Protein AF-A0A497EE78-F1 (afdb_monomer_lite)

pLDDT: mean 72.95, std 10.75, range [35.66, 89.88]

Structure (mmCIF, N/CA/C/O backbone):
data_AF-A0A497EE78-F1
#
_entry.id   AF-A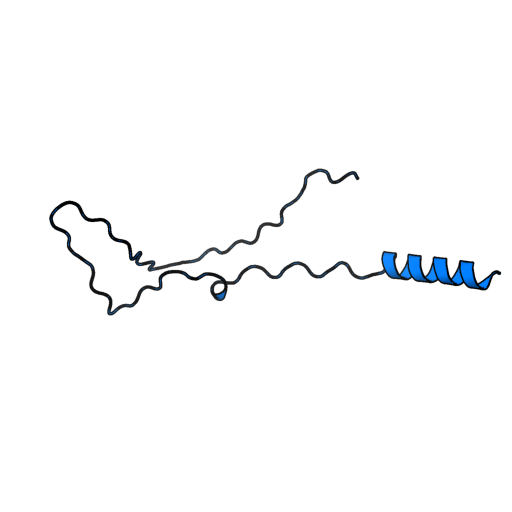0A497EE78-F1
#
loop_
_atom_site.group_PDB
_atom_site.id
_atom_site.type_symbol
_atom_site.label_atom_id
_atom_site.label_alt_id
_atom_site.label_comp_id
_atom_site.label_asym_id
_atom_site.label_entity_id
_atom_site.label_seq_id
_atom_site.pdbx_PDB_ins_code
_atom_site.Cartn_x
_atom_site.Cartn_y
_atom_site.Cartn_z
_atom_site.occupancy
_atom_site.B_iso_or_equiv
_atom_site.auth_seq_id
_atom_site.auth_comp_id
_atom_site.auth_asym_id
_atom_site.auth_atom_id
_atom_site.pdbx_PDB_model_num
ATOM 1 N N . MET A 1 1 ? 37.388 -0.440 -42.053 1.00 60.69 1 MET A N 1
ATOM 2 C CA . MET A 1 1 ? 36.427 0.591 -41.595 1.00 60.69 1 MET A CA 1
ATOM 3 C C . MET A 1 1 ? 34.940 0.364 -41.951 1.00 60.69 1 MET A C 1
ATOM 5 O O . MET A 1 1 ? 34.146 1.116 -41.413 1.00 60.69 1 MET A O 1
ATOM 9 N N . PRO A 1 2 ? 34.485 -0.613 -42.773 1.00 73.12 2 PRO A N 1
ATOM 10 C CA . PRO A 1 2 ? 33.037 -0.783 -43.016 1.00 73.12 2 PRO A CA 1
ATOM 11 C C . PRO A 1 2 ? 32.306 -1.582 -41.919 1.00 73.12 2 PRO A C 1
ATOM 13 O O . PRO A 1 2 ? 31.135 -1.334 -41.655 1.00 73.12 2 PRO A O 1
ATOM 16 N N . GLN A 1 3 ? 32.996 -2.488 -41.215 1.00 74.88 3 GLN A N 1
ATOM 17 C CA . GLN A 1 3 ? 32.407 -3.307 -40.138 1.00 74.88 3 GLN A CA 1
ATOM 18 C C . GLN A 1 3 ? 31.800 -2.504 -38.974 1.00 74.88 3 GLN A C 1
ATOM 20 O O . GLN A 1 3 ? 30.801 -2.919 -38.395 1.00 74.88 3 GLN A O 1
ATOM 25 N N . LEU A 1 4 ? 32.344 -1.322 -38.677 1.00 84.12 4 LEU A N 1
ATOM 26 C CA . LEU A 1 4 ? 31.831 -0.437 -37.626 1.00 84.12 4 LEU A CA 1
ATOM 27 C C . LEU A 1 4 ? 30.452 0.147 -37.980 1.00 84.12 4 LEU A C 1
ATOM 29 O O . LEU A 1 4 ? 29.606 0.307 -37.108 1.00 84.12 4 LEU A O 1
ATOM 33 N N . ILE A 1 5 ? 30.201 0.401 -39.267 1.00 85.56 5 ILE A N 1
ATOM 34 C CA . ILE A 1 5 ? 28.928 0.947 -39.758 1.00 85.56 5 ILE A CA 1
ATOM 35 C C . ILE A 1 5 ? 27.831 -0.115 -39.658 1.00 85.56 5 ILE A C 1
ATOM 37 O O . ILE A 1 5 ? 26.754 0.157 -39.133 1.00 85.56 5 ILE A O 1
ATOM 41 N N . PHE A 1 6 ? 28.124 -1.345 -40.089 1.00 87.81 6 PHE A N 1
ATOM 42 C CA . PHE A 1 6 ? 27.189 -2.463 -39.949 1.00 87.81 6 PHE A CA 1
ATOM 43 C C . PHE A 1 6 ? 26.862 -2.761 -38.484 1.00 87.81 6 PHE A C 1
ATOM 45 O O . PHE A 1 6 ? 25.705 -3.023 -38.158 1.00 87.81 6 PHE A O 1
ATOM 52 N N . PHE A 1 7 ? 27.848 -2.647 -37.591 1.00 87.75 7 PHE A N 1
ATOM 53 C CA . PHE A 1 7 ? 27.630 -2.814 -36.159 1.00 87.75 7 PHE A CA 1
ATOM 54 C C . PHE A 1 7 ? 26.657 -1.763 -35.604 1.00 87.75 7 PHE A C 1
ATOM 56 O O . PHE A 1 7 ? 25.662 -2.123 -34.976 1.00 87.75 7 PHE A O 1
ATOM 63 N N . ILE A 1 8 ? 26.872 -0.481 -35.915 1.00 87.94 8 ILE A N 1
ATOM 64 C CA . ILE A 1 8 ? 25.996 0.615 -35.468 1.00 87.94 8 ILE A CA 1
ATOM 65 C C . ILE A 1 8 ? 24.561 0.429 -35.983 1.00 87.94 8 ILE A C 1
ATOM 67 O O . ILE A 1 8 ? 23.607 0.588 -35.222 1.00 87.94 8 ILE A O 1
ATOM 71 N N . ILE A 1 9 ? 24.397 0.036 -37.249 1.00 88.56 9 ILE A N 1
ATOM 72 C CA . ILE A 1 9 ? 23.076 -0.220 -37.843 1.00 88.56 9 ILE A CA 1
ATOM 73 C C . ILE A 1 9 ? 22.379 -1.397 -37.148 1.00 88.56 9 ILE A C 1
ATOM 75 O O . ILE A 1 9 ? 21.188 -1.322 -36.849 1.00 88.56 9 ILE A O 1
ATOM 79 N N . SER A 1 10 ? 23.116 -2.468 -36.849 1.00 85.31 10 SER A N 1
ATOM 80 C CA . SER A 1 10 ? 22.559 -3.649 -36.186 1.00 85.31 10 SER A 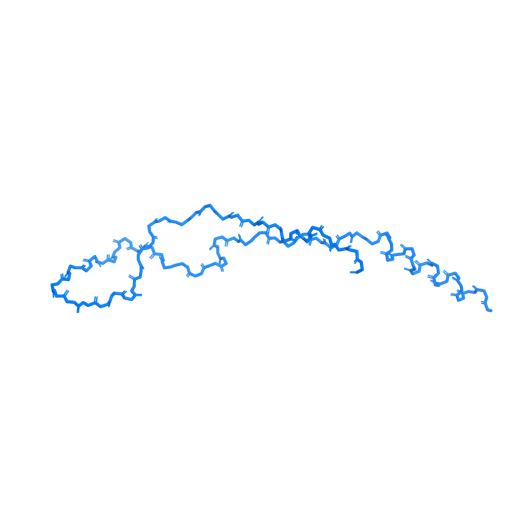CA 1
ATOM 81 C C . SER A 1 10 ? 22.072 -3.348 -34.763 1.00 85.31 10 SER A C 1
ATOM 83 O O . SER A 1 10 ? 20.988 -3.786 -34.379 1.00 85.31 10 SER A O 1
ATOM 85 N N . VAL A 1 11 ? 22.813 -2.527 -34.011 1.00 86.75 11 VAL A N 1
ATOM 86 C CA . VAL A 1 11 ? 22.436 -2.089 -32.659 1.00 86.75 11 VAL A CA 1
ATOM 87 C C . VAL A 1 11 ? 21.220 -1.163 -32.710 1.00 86.75 11 VAL A C 1
ATOM 89 O O . VAL A 1 11 ? 20.291 -1.317 -31.919 1.00 86.75 11 VAL A O 1
ATOM 92 N N . ALA A 1 12 ? 21.177 -0.237 -33.673 1.00 85.38 12 ALA A N 1
ATOM 93 C CA . ALA A 1 12 ? 20.032 0.653 -33.853 1.00 85.38 12 ALA A CA 1
ATOM 94 C C . ALA A 1 12 ? 18.743 -0.128 -34.166 1.00 85.38 12 ALA A C 1
ATOM 96 O O . ALA A 1 12 ? 17.690 0.154 -33.592 1.00 85.38 12 ALA A O 1
ATOM 97 N N . LEU A 1 13 ? 18.834 -1.153 -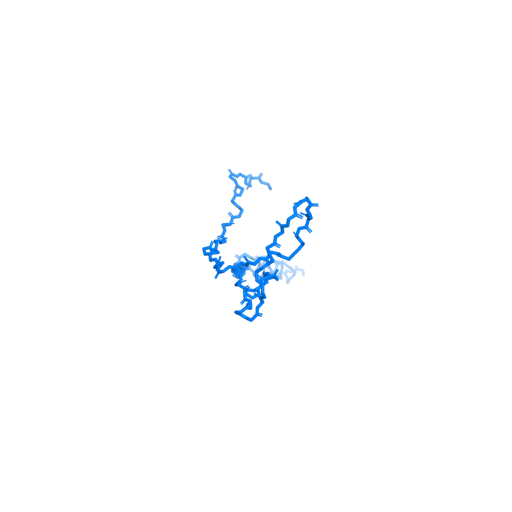35.019 1.00 84.50 13 LEU A N 1
ATOM 98 C CA . LEU A 1 13 ? 17.720 -2.056 -35.312 1.00 84.50 13 LEU A CA 1
ATOM 99 C C . LEU A 1 13 ? 17.278 -2.837 -34.071 1.00 84.50 13 LEU A C 1
ATOM 101 O O . LEU A 1 13 ? 16.084 -2.919 -33.808 1.00 84.50 13 LEU A O 1
ATOM 105 N N . GLN A 1 14 ? 18.205 -3.359 -33.268 1.00 81.00 14 GLN A N 1
ATOM 106 C CA . GLN A 1 14 ? 17.855 -4.079 -32.038 1.00 81.00 14 GLN A CA 1
ATOM 107 C C . GLN A 1 14 ? 17.100 -3.203 -31.036 1.00 81.00 14 GLN A C 1
ATOM 109 O O . GLN A 1 14 ? 16.140 -3.671 -30.437 1.00 81.00 14 GLN A O 1
ATOM 114 N N . ILE A 1 15 ? 17.481 -1.932 -30.887 1.00 81.75 15 ILE A N 1
ATOM 115 C CA . ILE A 1 15 ? 16.786 -0.988 -29.998 1.00 81.75 15 ILE A CA 1
ATOM 116 C C . ILE A 1 15 ? 15.390 -0.655 -30.539 1.00 81.75 15 ILE A C 1
ATOM 118 O O . ILE A 1 15 ? 14.440 -0.529 -29.770 1.00 81.75 15 ILE A O 1
ATOM 122 N N . MET A 1 16 ? 15.246 -0.531 -31.859 1.00 76.44 16 MET A N 1
ATOM 123 C CA . MET A 1 16 ? 13.975 -0.167 -32.486 1.00 76.44 16 MET A CA 1
ATOM 124 C C . MET A 1 16 ? 12.977 -1.332 -32.541 1.00 76.44 16 MET A C 1
ATOM 126 O O . MET A 1 16 ? 11.774 -1.113 -32.406 1.00 76.44 16 MET A O 1
ATOM 130 N N . LEU A 1 17 ? 13.467 -2.563 -32.715 1.00 79.62 17 LEU A N 1
ATOM 131 C CA . LEU A 1 17 ? 12.666 -3.788 -32.653 1.00 79.62 17 LEU A CA 1
ATOM 132 C C . LEU A 1 17 ? 12.549 -4.356 -31.232 1.00 79.62 17 LEU A C 1
ATOM 134 O O . LEU A 1 17 ? 11.847 -5.351 -31.040 1.00 79.62 17 LEU A O 1
ATOM 138 N N . ALA A 1 18 ? 13.209 -3.747 -30.240 1.00 79.12 18 ALA A N 1
ATOM 139 C CA . ALA A 1 18 ? 13.119 -4.198 -28.862 1.00 79.12 18 ALA A CA 1
ATOM 140 C C . ALA A 1 18 ? 11.646 -4.192 -28.418 1.00 79.12 18 ALA A C 1
ATOM 142 O O . ALA A 1 18 ? 10.950 -3.178 -28.567 1.00 79.12 18 ALA A O 1
ATOM 143 N N . PRO A 1 19 ? 11.142 -5.314 -27.875 1.00 72.75 19 PRO A N 1
ATOM 144 C CA . PRO A 1 19 ? 9.786 -5.368 -27.366 1.00 72.75 19 PRO A CA 1
ATOM 145 C C . PRO A 1 19 ? 9.625 -4.316 -26.270 1.00 72.75 19 PRO A C 1
ATOM 147 O O . PRO A 1 19 ? 10.495 -4.138 -25.414 1.00 72.75 19 PRO A O 1
ATOM 150 N N . ARG A 1 20 ? 8.505 -3.590 -26.315 1.00 68.81 20 ARG A N 1
ATOM 151 C CA . ARG A 1 20 ? 8.214 -2.553 -25.322 1.00 68.81 20 ARG A CA 1
ATOM 152 C C . ARG A 1 20 ? 8.260 -3.169 -23.919 1.00 68.81 20 ARG A C 1
ATOM 154 O O . ARG A 1 20 ? 7.758 -4.284 -23.753 1.00 68.81 20 ARG A O 1
ATOM 161 N N . PRO A 1 21 ? 8.820 -2.455 -22.925 1.00 73.56 21 PRO A N 1
ATOM 162 C CA . PRO A 1 21 ? 8.899 -2.965 -21.567 1.00 73.56 21 PRO A CA 1
ATOM 163 C C . PRO A 1 21 ? 7.505 -3.388 -21.082 1.00 73.56 21 PRO A C 1
ATOM 165 O O . PRO A 1 21 ? 6.515 -2.708 -21.393 1.00 73.56 21 PRO A O 1
ATOM 168 N N . PRO A 1 22 ? 7.403 -4.521 -20.366 1.00 70.19 22 PRO A N 1
ATOM 169 C CA . PRO A 1 22 ? 6.129 -5.026 -19.885 1.00 70.19 22 PRO A CA 1
ATOM 170 C C . PRO A 1 22 ? 5.456 -3.976 -19.003 1.00 70.19 22 PRO A C 1
ATOM 172 O O . PRO A 1 22 ? 6.109 -3.284 -18.218 1.00 70.19 22 PRO A O 1
ATOM 175 N N . LYS A 1 23 ? 4.135 -3.844 -19.151 1.00 67.81 23 LYS A N 1
ATOM 176 C CA . LYS A 1 23 ? 3.352 -2.929 -18.319 1.00 67.81 23 LYS A CA 1
ATOM 177 C C . LYS A 1 23 ? 3.533 -3.322 -16.845 1.00 67.81 23 LYS A C 1
ATOM 179 O O . LYS A 1 23 ? 3.510 -4.523 -16.557 1.00 67.81 23 LYS A O 1
ATOM 184 N N . PRO A 1 24 ? 3.706 -2.351 -15.929 1.00 68.56 24 PRO A N 1
ATOM 185 C CA . PRO A 1 24 ? 3.762 -2.650 -14.506 1.00 68.56 24 PRO A CA 1
ATOM 186 C C . PRO A 1 24 ? 2.500 -3.417 -14.115 1.00 68.56 24 PRO A C 1
ATOM 188 O O . PRO A 1 24 ? 1.397 -3.084 -14.559 1.00 68.56 24 PRO A O 1
ATOM 191 N N . LYS A 1 25 ? 2.682 -4.491 -13.343 1.00 65.69 25 LYS A N 1
ATOM 192 C CA . LYS A 1 25 ? 1.558 -5.280 -12.840 1.00 65.69 25 LYS A CA 1
ATOM 193 C C . LYS A 1 25 ? 0.711 -4.378 -11.930 1.00 65.69 25 LYS A C 1
ATOM 195 O O . LYS A 1 25 ? 1.294 -3.594 -11.179 1.00 65.69 25 LYS A O 1
ATOM 200 N N . PRO A 1 26 ? -0.627 -4.443 -12.017 1.00 64.62 26 PRO A N 1
ATOM 201 C CA . PRO A 1 26 ? -1.483 -3.698 -11.105 1.00 64.62 26 PRO A CA 1
ATOM 202 C C . PRO A 1 26 ? -1.174 -4.120 -9.667 1.00 64.62 26 PRO A C 1
ATOM 204 O O . PRO A 1 26 ? -0.957 -5.307 -9.415 1.00 64.62 26 PRO A O 1
ATOM 207 N N . ALA A 1 27 ? -1.142 -3.146 -8.755 1.00 68.12 27 ALA A N 1
ATOM 208 C CA . ALA A 1 27 ? -1.022 -3.424 -7.332 1.00 68.12 27 ALA A CA 1
ATOM 209 C C . ALA A 1 27 ? -2.185 -4.327 -6.899 1.00 68.12 27 ALA A C 1
ATOM 211 O O . ALA A 1 27 ? -3.341 -4.115 -7.273 1.00 68.12 27 ALA A O 1
ATOM 212 N N . THR A 1 28 ? -1.844 -5.364 -6.158 1.00 66.38 28 THR A N 1
ATOM 213 C CA . THR A 1 28 ? -2.744 -6.380 -5.626 1.00 66.38 28 THR A CA 1
ATOM 214 C C . THR A 1 28 ? -3.112 -6.048 -4.185 1.00 66.38 28 THR A C 1
ATOM 216 O O . THR A 1 28 ? -2.446 -5.251 -3.530 1.00 66.38 28 THR A O 1
ATOM 219 N N . LEU A 1 29 ? -4.176 -6.661 -3.663 1.00 59.91 29 LEU A N 1
ATOM 220 C CA . LEU A 1 29 ? -4.623 -6.434 -2.283 1.00 59.91 29 LEU A CA 1
ATOM 221 C C . LEU A 1 29 ? -3.531 -6.755 -1.244 1.00 59.91 29 LEU A C 1
ATOM 223 O O . LEU A 1 29 ? -3.482 -6.124 -0.197 1.00 59.91 29 LEU A O 1
ATOM 227 N N . SER A 1 30 ? -2.624 -7.680 -1.569 1.00 66.69 30 SER A N 1
ATOM 228 C CA . SER A 1 30 ? -1.455 -8.049 -0.762 1.00 66.69 30 SER A CA 1
ATOM 229 C C . SER A 1 30 ? -0.345 -6.994 -0.712 1.00 66.69 30 SER A C 1
ATOM 231 O O . SER A 1 30 ? 0.560 -7.126 0.104 1.00 66.69 30 SER A O 1
ATOM 233 N N . ASP A 1 31 ? -0.394 -5.966 -1.562 1.00 69.75 31 ASP A N 1
ATOM 234 C CA . ASP A 1 31 ? 0.593 -4.879 -1.568 1.00 69.75 31 ASP A CA 1
ATOM 235 C C . ASP A 1 31 ? 0.231 -3.755 -0.575 1.00 69.75 31 ASP A C 1
ATOM 237 O O . ASP A 1 31 ? 0.991 -2.797 -0.420 1.00 69.75 31 ASP A O 1
ATOM 241 N N . PHE A 1 32 ? -0.923 -3.859 0.098 1.00 67.56 32 PHE A N 1
ATOM 242 C CA . PHE A 1 32 ? -1.413 -2.877 1.061 1.00 67.56 32 PHE A CA 1
ATOM 243 C C . PHE A 1 32 ? -1.494 -3.471 2.468 1.00 67.56 32 PHE A C 1
ATOM 245 O O . PHE A 1 32 ? -2.104 -4.517 2.679 1.00 67.56 32 PHE A O 1
ATOM 252 N N . ASP A 1 33 ? -0.933 -2.758 3.445 1.00 69.44 33 ASP A N 1
ATOM 253 C CA . ASP A 1 33 ? -1.085 -3.081 4.865 1.00 69.44 33 ASP A CA 1
ATOM 254 C C . ASP A 1 33 ? -2.390 -2.448 5.378 1.00 69.44 33 ASP A C 1
ATOM 256 O O . ASP A 1 33 ? -2.427 -1.314 5.864 1.00 69.44 33 ASP A O 1
ATOM 260 N N . ILE A 1 34 ? -3.505 -3.135 5.116 1.00 68.44 34 ILE A N 1
ATOM 261 C CA . ILE A 1 34 ? -4.847 -2.691 5.505 1.00 68.44 34 ILE A CA 1
ATOM 262 C C . ILE A 1 34 ? -5.146 -3.295 6.875 1.00 68.44 34 ILE A C 1
ATOM 264 O O . ILE A 1 34 ? -4.994 -4.506 7.034 1.00 68.44 34 ILE A O 1
ATOM 268 N N . PRO A 1 35 ? -5.611 -2.500 7.854 1.00 67.81 35 PRO A N 1
ATOM 269 C CA . PRO A 1 35 ? -6.005 -3.033 9.147 1.00 67.81 35 PRO A CA 1
ATOM 270 C C . PRO A 1 35 ? -7.193 -3.982 8.959 1.00 67.81 35 PRO A C 1
ATOM 272 O O . PRO A 1 35 ? -8.332 -3.555 8.766 1.00 67.81 35 PRO A O 1
ATOM 275 N N . THR A 1 36 ? -6.895 -5.276 8.964 1.00 63.66 36 THR A N 1
ATOM 276 C CA . THR A 1 36 ? -7.846 -6.361 8.762 1.00 63.66 36 THR A CA 1
ATOM 277 C C . THR A 1 36 ? -8.828 -6.423 9.923 1.00 63.66 36 THR A C 1
ATOM 279 O O . THR A 1 36 ? -8.466 -6.253 11.091 1.00 63.66 36 THR A O 1
ATOM 282 N N . SER A 1 37 ? -10.100 -6.647 9.597 1.00 61.50 37 SER A N 1
ATOM 283 C CA . SER A 1 37 ? -11.103 -7.001 10.593 1.00 61.50 37 SER A CA 1
ATOM 284 C C . SER A 1 37 ? -10.766 -8.368 11.172 1.00 61.50 37 SER A C 1
ATOM 286 O O . SER A 1 37 ? -10.827 -9.375 10.474 1.00 61.50 37 SER A O 1
ATOM 288 N N . ASP A 1 38 ? -10.402 -8.386 12.445 1.00 64.69 38 ASP A N 1
ATOM 289 C CA . ASP A 1 38 ? -10.390 -9.598 13.251 1.00 64.69 38 ASP A CA 1
ATOM 290 C C . ASP A 1 38 ? -11.764 -9.708 13.926 1.00 64.69 38 ASP A C 1
ATOM 292 O O . ASP A 1 38 ? -12.193 -8.762 14.598 1.00 64.69 38 ASP A O 1
ATOM 296 N N . GLU A 1 39 ? -12.481 -10.812 13.693 1.00 63.78 39 GLU A N 1
ATOM 297 C CA . GLU A 1 39 ? -13.821 -11.042 14.256 1.00 63.78 39 GLU A CA 1
ATOM 298 C C . GLU A 1 39 ? -13.798 -11.096 15.792 1.00 63.78 39 GLU A C 1
ATOM 300 O O . GLU A 1 39 ? -14.805 -10.784 16.424 1.00 63.78 39 GLU A O 1
ATOM 305 N N . ASP A 1 40 ? -12.646 -11.413 16.395 1.00 68.12 40 ASP A N 1
ATOM 306 C CA . ASP A 1 40 ? -12.471 -11.473 17.852 1.00 68.12 40 ASP A CA 1
ATOM 307 C C . ASP A 1 40 ? -12.076 -10.115 18.466 1.00 68.12 40 ASP A C 1
ATOM 309 O O . ASP A 1 40 ? -11.897 -9.976 19.678 1.00 68.12 40 ASP A O 1
ATOM 313 N N . ARG A 1 41 ? -11.937 -9.056 17.653 1.00 73.19 41 ARG A N 1
ATOM 314 C CA . ARG A 1 41 ? -11.585 -7.729 18.169 1.00 73.19 41 ARG A CA 1
ATOM 315 C C . ARG A 1 41 ? -12.812 -7.050 18.795 1.00 73.19 41 ARG A C 1
ATOM 317 O O . ARG A 1 41 ? -13.739 -6.684 18.070 1.00 73.19 41 ARG A O 1
ATOM 324 N N . PRO A 1 42 ? -12.810 -6.753 20.110 1.00 75.06 42 PRO A N 1
ATOM 325 C CA . PRO A 1 42 ? -13.941 -6.090 20.748 1.00 75.06 42 PRO A CA 1
ATOM 326 C C . PRO A 1 42 ? -14.140 -4.666 20.209 1.00 75.06 42 PRO A C 1
ATOM 328 O O . PRO A 1 42 ? -13.184 -3.897 20.062 1.00 75.06 42 PRO A O 1
ATOM 331 N N . VAL A 1 43 ? -15.400 -4.295 19.954 1.00 78.88 43 VAL A N 1
ATOM 332 C CA . VAL A 1 43 ? -15.783 -2.936 19.542 1.00 78.88 43 VAL A CA 1
ATOM 333 C C . VAL A 1 43 ? -15.767 -2.019 20.772 1.00 78.88 43 VAL A C 1
ATOM 335 O O . VAL A 1 43 ? -16.544 -2.239 21.704 1.00 78.88 43 VAL A O 1
ATOM 338 N N . PRO A 1 44 ? -14.906 -0.986 20.815 1.00 80.06 44 PRO A N 1
ATOM 339 C CA . PRO A 1 44 ? -14.821 -0.106 21.972 1.00 80.06 44 PRO A CA 1
ATOM 340 C C . PRO A 1 44 ? -16.056 0.801 22.060 1.00 80.06 44 PRO A C 1
ATOM 342 O O . PRO A 1 44 ? -16.349 1.561 21.138 1.00 80.06 44 PRO A O 1
ATOM 345 N N . VAL A 1 45 ? -16.752 0.771 23.198 1.00 84.00 45 VAL A N 1
ATOM 346 C CA . VAL A 1 45 ? -17.807 1.739 23.539 1.00 84.00 45 VAL A CA 1
ATOM 347 C C . VAL A 1 45 ? -17.182 2.837 24.389 1.00 84.00 45 VAL A C 1
ATOM 349 O O . VAL A 1 45 ? -16.738 2.591 25.509 1.00 84.00 45 VAL A O 1
ATOM 352 N N . VAL A 1 46 ? -17.106 4.049 23.842 1.00 85.50 46 VAL A N 1
ATOM 353 C CA . VAL A 1 46 ? -16.407 5.168 24.485 1.00 85.50 46 VAL A CA 1
ATOM 354 C C . VAL A 1 46 ? -17.404 6.108 25.155 1.00 85.50 46 VAL A C 1
ATOM 356 O O . VAL A 1 46 ? -18.350 6.571 24.521 1.00 85.50 46 VAL A O 1
ATOM 359 N N . PHE A 1 47 ? -17.143 6.454 26.416 1.00 83.06 47 PHE A N 1
ATOM 360 C CA . PHE A 1 47 ? -17.823 7.538 27.123 1.00 83.06 47 PHE A CA 1
ATOM 361 C C . PHE A 1 47 ? -16.847 8.706 27.320 1.00 83.06 47 PHE A C 1
ATOM 363 O O . PHE A 1 47 ? -15.851 8.574 28.028 1.00 83.06 47 PHE A O 1
ATOM 370 N N . GLY A 1 48 ? -17.116 9.847 26.680 1.00 87.19 48 GLY A N 1
ATOM 371 C CA . GLY A 1 48 ? -16.219 11.011 26.662 1.00 87.19 48 GLY A CA 1
ATOM 372 C C . GLY A 1 48 ? -15.441 11.152 25.347 1.00 87.19 48 GLY A C 1
ATOM 373 O O . GLY A 1 48 ? -15.821 10.579 24.329 1.00 87.19 48 GLY A O 1
ATOM 374 N N . LYS A 1 49 ? -14.367 11.955 25.339 1.00 89.88 49 LYS A N 1
ATOM 375 C CA . LYS A 1 49 ? -13.571 12.241 24.131 1.00 89.88 49 LYS A CA 1
ATOM 376 C C . LYS A 1 49 ? -12.267 11.442 24.139 1.00 89.88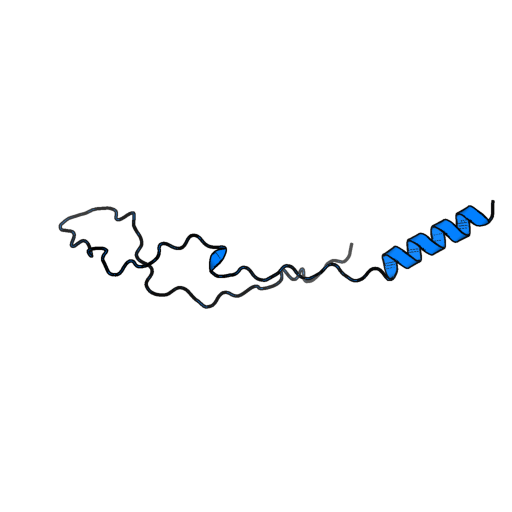 49 LYS A C 1
ATOM 378 O O . LYS A 1 49 ? -11.369 11.753 24.915 1.00 89.88 49 LYS A O 1
ATOM 383 N N . VAL A 1 50 ? -12.152 10.458 23.246 1.00 87.38 50 VAL A N 1
ATOM 384 C CA . VAL A 1 50 ? -10.930 9.665 23.032 1.00 87.38 50 VAL A CA 1
ATOM 385 C C . VAL A 1 50 ? -10.611 9.562 21.543 1.00 87.38 50 VAL A C 1
ATOM 387 O O . VAL A 1 50 ? -11.514 9.601 20.707 1.00 87.38 50 VAL A O 1
ATOM 390 N N . THR A 1 51 ? -9.331 9.408 21.215 1.00 85.88 51 THR A N 1
ATOM 391 C CA . THR A 1 51 ? -8.879 9.115 19.850 1.00 85.88 51 THR A CA 1
ATOM 392 C C . THR A 1 51 ? -8.682 7.611 19.701 1.00 85.88 51 THR A C 1
ATOM 394 O O . THR A 1 51 ? -7.888 7.020 20.428 1.00 85.88 51 THR A O 1
ATOM 397 N N . ILE A 1 52 ? -9.384 6.993 18.750 1.00 81.69 52 ILE A N 1
ATOM 398 C CA . ILE A 1 52 ? -9.219 5.577 18.402 1.00 81.69 52 ILE A CA 1
ATOM 399 C C . ILE A 1 52 ? -8.207 5.486 17.259 1.00 81.69 52 ILE A C 1
ATOM 401 O O . ILE A 1 52 ? -8.433 6.029 16.182 1.00 81.69 52 ILE A O 1
ATOM 405 N N . THR A 1 53 ? -7.082 4.815 17.499 1.00 81.38 53 THR A N 1
ATOM 406 C CA . THR A 1 53 ? -5.979 4.666 16.530 1.00 81.38 53 THR A CA 1
ATOM 407 C C . THR A 1 53 ? -6.057 3.374 15.716 1.00 81.38 53 THR A C 1
ATOM 409 O O . THR A 1 53 ? -5.341 3.228 14.731 1.00 81.38 53 THR A O 1
ATOM 412 N N . GLY A 1 54 ? -6.927 2.438 16.106 1.00 76.25 54 GLY A N 1
ATOM 413 C CA . GLY A 1 54 ? -7.151 1.182 15.395 1.00 76.25 54 GLY A CA 1
ATOM 414 C C . GLY A 1 54 ? -8.387 1.261 14.512 1.00 76.25 54 GLY A C 1
ATOM 415 O O . GLY A 1 54 ? -9.497 1.081 15.008 1.00 76.25 54 GLY A O 1
ATOM 416 N N . ALA A 1 55 ? -8.199 1.520 13.218 1.00 73.38 55 ALA A N 1
ATOM 417 C CA . ALA A 1 55 ? -9.276 1.374 12.245 1.00 73.38 55 ALA A CA 1
ATOM 418 C C . ALA A 1 55 ? -9.680 -0.107 12.126 1.00 73.38 55 ALA A C 1
ATOM 420 O O . ALA A 1 55 ? -8.830 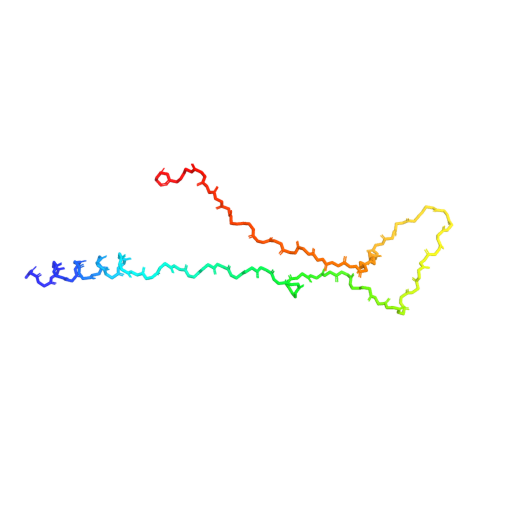-0.990 12.199 1.00 73.38 55 ALA A O 1
ATOM 421 N N . ASN A 1 56 ? -10.974 -0.368 11.952 1.00 74.31 56 ASN A N 1
ATOM 422 C CA . ASN A 1 56 ? -11.516 -1.695 11.670 1.00 74.31 56 ASN A CA 1
ATOM 423 C C . ASN A 1 56 ? -12.146 -1.643 10.269 1.00 74.31 56 ASN A C 1
ATOM 425 O O . ASN A 1 56 ? -13.151 -0.953 10.081 1.00 74.31 56 ASN A O 1
ATOM 429 N N . VAL A 1 57 ? -11.511 -2.279 9.279 1.00 74.12 57 VAL A N 1
ATOM 430 C CA . VAL A 1 57 ? -11.911 -2.207 7.864 1.00 74.12 57 VAL A CA 1
ATOM 431 C C . VAL A 1 57 ? -12.543 -3.531 7.433 1.00 74.12 57 VAL A C 1
ATOM 433 O O . VAL A 1 57 ? -11.844 -4.483 7.101 1.00 74.12 57 VAL A O 1
ATOM 436 N N . VAL A 1 58 ? -13.881 -3.555 7.410 1.00 76.38 58 VAL A N 1
ATOM 437 C CA . VAL A 1 58 ? -14.710 -4.756 7.155 1.00 76.38 58 VAL A CA 1
ATOM 438 C C . VAL A 1 58 ? -14.681 -5.208 5.697 1.00 76.38 58 VAL A C 1
ATOM 440 O O . VAL A 1 58 ? -14.780 -6.395 5.402 1.00 76.38 58 VAL A O 1
ATOM 443 N N . ALA A 1 59 ? -14.546 -4.268 4.766 1.00 72.25 59 ALA A N 1
ATOM 444 C CA . ALA A 1 59 ? -14.437 -4.573 3.350 1.00 72.25 59 ALA A CA 1
ATOM 445 C C . ALA A 1 59 ? -13.499 -3.570 2.682 1.00 72.25 59 ALA A C 1
ATOM 447 O O . ALA A 1 59 ? -13.665 -2.359 2.830 1.00 72.25 59 ALA A O 1
ATOM 448 N N . TYR A 1 60 ? -12.529 -4.087 1.930 1.00 71.50 60 TYR A N 1
ATOM 449 C CA . TYR A 1 60 ? -11.641 -3.300 1.083 1.00 71.50 60 TYR A CA 1
ATOM 450 C C . TYR A 1 60 ? -11.614 -3.922 -0.315 1.00 71.50 60 TYR A C 1
ATOM 452 O O . TYR A 1 60 ? -11.400 -5.125 -0.461 1.00 71.50 60 TYR A O 1
ATOM 460 N N . GLY A 1 61 ? -11.888 -3.119 -1.342 1.00 73.38 61 GLY A N 1
ATOM 461 C CA . GLY A 1 61 ? -12.088 -3.595 -2.710 1.00 73.38 61 GLY A CA 1
ATOM 462 C C . GLY A 1 61 ? -12.057 -2.463 -3.735 1.00 73.38 61 GLY A C 1
ATOM 463 O O . GLY A 1 61 ? -11.796 -1.318 -3.384 1.00 73.38 61 GLY A O 1
ATOM 464 N N . ASP A 1 62 ? -12.315 -2.808 -4.998 1.00 73.06 62 ASP A N 1
ATOM 465 C CA . ASP A 1 62 ? -12.238 -1.910 -6.167 1.00 73.06 62 ASP A CA 1
ATOM 466 C C . ASP A 1 62 ? -10.850 -1.276 -6.390 1.00 73.06 62 ASP A C 1
ATOM 468 O O . ASP A 1 62 ? -10.672 -0.066 -6.527 1.00 73.06 62 ASP A O 1
ATOM 472 N N . LEU A 1 63 ? -9.819 -2.127 -6.418 1.00 71.44 63 LEU A N 1
ATOM 473 C CA . LEU A 1 63 ? -8.468 -1.706 -6.775 1.00 71.44 63 LEU A CA 1
ATOM 474 C C . LEU A 1 63 ? -8.375 -1.449 -8.283 1.00 71.44 63 LEU A C 1
ATOM 476 O O . LEU A 1 63 ? -8.365 -2.380 -9.090 1.00 71.44 63 LEU A O 1
ATOM 480 N N . ALA A 1 64 ? -8.246 -0.180 -8.661 1.00 70.31 64 ALA A N 1
ATOM 481 C CA . ALA A 1 64 ? -8.015 0.232 -10.039 1.00 70.31 64 ALA A CA 1
ATOM 482 C C . ALA A 1 64 ? -6.575 0.725 -10.237 1.00 70.31 64 ALA A C 1
ATOM 484 O O . ALA A 1 64 ? -6.059 1.543 -9.477 1.00 70.31 64 ALA A O 1
ATOM 485 N N . SER A 1 65 ? -5.932 0.275 -11.317 1.00 67.25 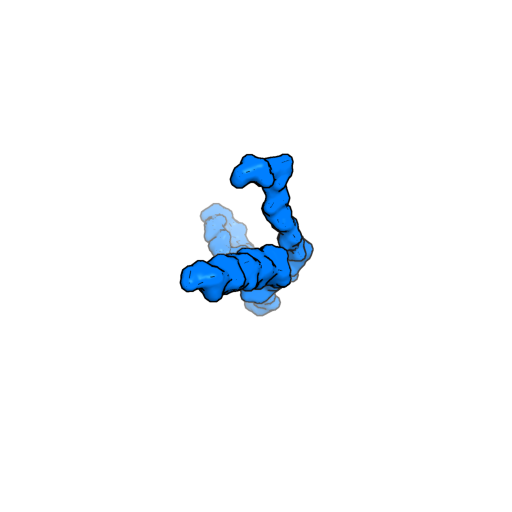65 SER A N 1
ATOM 486 C CA . SER A 1 65 ? -4.665 0.840 -11.787 1.00 67.25 65 SER A CA 1
ATOM 487 C C . SER A 1 65 ? -4.924 1.663 -13.043 1.00 67.25 65 SER A C 1
ATOM 489 O O . SER A 1 65 ? -5.187 1.121 -14.118 1.00 67.25 65 SER A O 1
ATOM 491 N N . ILE A 1 66 ? -4.878 2.987 -12.901 1.00 71.12 66 ILE A N 1
ATOM 492 C CA . ILE A 1 66 ? -5.058 3.918 -14.015 1.00 71.12 66 ILE A CA 1
ATOM 493 C C . ILE A 1 66 ? -3.665 4.341 -14.496 1.00 71.12 66 ILE A C 1
ATOM 495 O O . ILE A 1 66 ? -2.900 4.912 -13.715 1.00 71.12 66 ILE A O 1
ATOM 499 N N . PRO A 1 67 ? -3.295 4.077 -15.763 1.00 68.44 67 PRO A N 1
ATOM 500 C CA . PRO A 1 67 ? -2.010 4.516 -16.282 1.00 68.44 67 PRO A CA 1
ATOM 501 C C . PRO A 1 67 ? -1.952 6.046 -16.294 1.00 68.44 67 PRO A C 1
ATOM 503 O O . PRO A 1 67 ? -2.882 6.709 -16.756 1.00 68.44 67 PRO A O 1
ATOM 506 N N . ILE A 1 68 ? -0.837 6.616 -15.835 1.00 73.31 68 ILE A N 1
ATOM 507 C CA . ILE A 1 68 ? -0.593 8.057 -15.946 1.00 73.31 68 ILE A CA 1
ATOM 508 C C . ILE A 1 68 ? -0.376 8.376 -17.427 1.00 73.31 68 ILE A C 1
ATOM 510 O O . ILE A 1 68 ? 0.701 8.160 -17.984 1.00 73.31 68 ILE A O 1
ATOM 514 N N . VAL A 1 69 ? -1.421 8.870 -18.088 1.00 69.56 69 VAL A N 1
ATOM 515 C CA . VAL A 1 69 ? -1.360 9.268 -19.496 1.00 69.56 69 VAL A CA 1
ATOM 516 C C . VAL A 1 69 ? -0.957 10.736 -19.563 1.00 69.56 69 VAL A C 1
ATOM 518 O O . VAL A 1 69 ? -1.758 11.633 -19.307 1.00 69.56 69 VAL A O 1
ATOM 521 N N . LYS A 1 70 ? 0.294 11.022 -19.932 1.00 62.09 70 LYS A N 1
ATOM 522 C CA . LYS A 1 70 ? 0.679 12.391 -20.294 1.00 62.09 70 LYS A CA 1
ATOM 523 C C . LYS A 1 70 ? 0.028 12.701 -21.645 1.00 62.09 70 LYS A C 1
ATOM 525 O O . LYS A 1 70 ? 0.416 12.120 -22.655 1.00 62.09 70 LYS A O 1
ATOM 530 N N . LYS A 1 71 ? -0.933 13.631 -21.699 1.00 55.38 71 LYS A N 1
ATOM 531 C CA . LYS A 1 71 ? -1.639 14.051 -22.937 1.00 55.38 71 LYS A CA 1
ATOM 532 C C . LYS A 1 71 ? -0.741 14.803 -23.949 1.00 55.38 71 LYS A C 1
ATOM 534 O O . LYS A 1 71 ? -1.226 15.513 -24.817 1.00 55.38 71 LYS A O 1
ATOM 539 N N . GLY A 1 72 ? 0.578 14.665 -23.855 1.00 52.34 72 GLY A N 1
ATOM 540 C CA . GLY A 1 72 ? 1.536 15.404 -24.668 1.00 52.34 72 GLY A CA 1
ATOM 541 C C . GLY A 1 72 ? 2.963 15.149 -24.210 1.00 52.34 72 GLY A C 1
ATOM 542 O O . GLY A 1 72 ? 3.535 15.934 -23.461 1.00 52.34 72 GLY A O 1
ATOM 543 N N . GLY A 1 73 ? 3.535 14.031 -24.648 1.00 45.03 73 GLY A N 1
ATOM 544 C CA . GLY A 1 73 ? 4.979 13.826 -24.689 1.00 45.03 73 GLY A CA 1
ATOM 545 C C . GLY A 1 73 ? 5.465 14.049 -26.116 1.00 45.03 73 GLY A C 1
ATOM 546 O O . GLY A 1 73 ? 5.688 13.090 -26.845 1.00 45.03 73 GLY A O 1
ATOM 547 N N . LYS A 1 74 ? 5.554 15.311 -26.546 1.00 43.25 74 LYS A N 1
ATOM 548 C CA . LYS A 1 74 ? 6.487 15.680 -27.613 1.00 43.25 74 LYS A CA 1
ATOM 549 C C . LYS A 1 74 ? 7.730 16.204 -26.905 1.00 43.25 74 LYS A C 1
ATOM 551 O O . LYS A 1 74 ? 7.637 17.233 -26.238 1.00 43.25 74 LYS A O 1
ATOM 556 N N . LYS A 1 75 ? 8.838 15.503 -27.153 1.00 35.66 75 LYS A N 1
ATOM 557 C CA . LYS A 1 75 ? 10.176 15.613 -26.556 1.00 35.66 75 LYS A CA 1
ATOM 558 C C . LYS A 1 75 ? 10.362 14.774 -25.299 1.00 35.66 75 LYS A C 1
ATOM 560 O O . LYS A 1 75 ? 9.607 14.974 -24.324 1.00 35.66 75 LYS A O 1
#

Secondary structure (DSSP, 8-state):
--HHHHHHHHHHHHHHHSPPPPPPPPPPGGGS---B--TTSPPP---S--------BS------------S----

Sequence (75 aa):
MPQLIFFIISVALQIMLAPRPPKPKPATLSDFDIPTSDEDRPVPVVFGKVTITGANVVAYGDLASIPIVKKGGKK

Foldseek 3Di:
DVVVVVVVVVVVVCVVPPPDPDDPDQDDPVNDPDLEADVPDDDDDDDDDDDDPRDYDDDDDDRDDDDPDDPDPPD

Radius of gyration: 26.66 Å; chains: 1; bounding box: 54×27×70 Å